Protein AF-A0A918WJ55-F1 (afdb_monomer_lite)

pLDDT: mean 83.62, std 15.5, range [41.44, 96.81]

Foldseek 3Di:
DDDDDDPPPPPPDQDKDFDPPDQQQWDWAWDFDDDPDTDIDPHTDTDGDPRCRRRRIDGPPD

Sequence (62 aa):
MIAVATRKTTRRKPSTKPCPDCTAGQVSESFKVGGRKKQESPDRQEALCLTCLGSGEVADTR

Structure (mmCIF, N/CA/C/O backbone):
data_AF-A0A918WJ55-F1
#
_entry.id   AF-A0A918WJ55-F1
#
loop_
_atom_site.group_PDB
_atom_site.id
_atom_site.type_symbol
_atom_site.label_atom_id
_atom_site.label_alt_id
_atom_site.label_comp_id
_atom_site.label_asym_id
_atom_site.label_entity_id
_atom_site.label_seq_id
_atom_site.pdbx_PDB_ins_code
_atom_site.Cartn_x
_atom_site.Cartn_y
_atom_site.Cartn_z
_atom_site.occupancy
_atom_site.B_iso_or_equiv
_atom_site.auth_seq_id
_atom_site.auth_comp_id
_atom_site.auth_asym_id
_atom_site.auth_atom_id
_atom_site.pdbx_PDB_model_num
ATOM 1 N N . MET A 1 1 ? 46.130 -23.353 -25.503 1.00 41.44 1 MET A N 1
ATOM 2 C CA . MET A 1 1 ? 45.298 -22.819 -24.401 1.00 41.44 1 MET A CA 1
ATOM 3 C C . MET A 1 1 ? 44.102 -22.122 -25.034 1.00 41.44 1 MET A C 1
ATOM 5 O O . MET A 1 1 ? 44.315 -21.168 -25.768 1.00 41.44 1 MET A O 1
ATOM 9 N N . ILE A 1 2 ? 42.882 -22.643 -24.872 1.00 49.00 2 I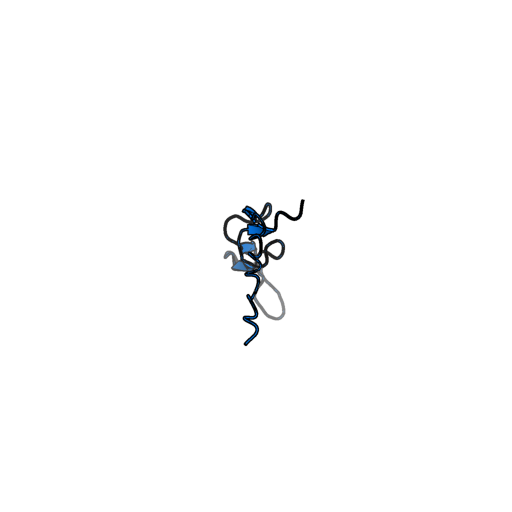LE A N 1
ATOM 10 C CA . ILE A 1 2 ? 41.678 -22.073 -25.503 1.00 49.00 2 ILE A CA 1
ATOM 11 C C . ILE A 1 2 ? 41.074 -21.061 -24.527 1.00 49.00 2 ILE A C 1
ATOM 13 O O . ILE A 1 2 ? 40.636 -21.436 -23.441 1.00 49.00 2 ILE A O 1
ATOM 17 N N . ALA A 1 3 ? 41.085 -19.780 -24.893 1.00 56.16 3 ALA A N 1
ATOM 18 C CA . ALA A 1 3 ? 40.455 -18.727 -24.108 1.00 56.16 3 ALA A CA 1
ATOM 19 C C . ALA A 1 3 ? 38.928 -18.824 -24.250 1.00 56.16 3 ALA A C 1
ATOM 21 O O . ALA A 1 3 ? 38.371 -18.557 -25.315 1.00 56.16 3 ALA A O 1
ATOM 22 N N . VAL A 1 4 ? 38.244 -19.211 -23.172 1.00 61.06 4 VAL A N 1
ATOM 23 C CA . VAL A 1 4 ? 36.780 -19.154 -23.088 1.00 61.06 4 VAL A CA 1
ATOM 24 C C . VAL A 1 4 ? 36.382 -17.701 -22.844 1.00 61.06 4 VAL A C 1
ATOM 26 O O . VAL A 1 4 ? 36.443 -17.202 -21.722 1.00 61.06 4 VAL A O 1
ATOM 29 N N . ALA A 1 5 ? 35.985 -17.002 -23.906 1.00 60.66 5 ALA A N 1
ATOM 30 C CA . ALA A 1 5 ? 35.355 -15.695 -23.786 1.00 60.66 5 ALA A CA 1
ATOM 31 C C . ALA A 1 5 ? 33.942 -15.875 -23.209 1.00 60.66 5 ALA A C 1
ATOM 33 O O . ALA A 1 5 ? 33.028 -16.352 -23.888 1.00 60.66 5 ALA A O 1
ATOM 34 N N . THR A 1 6 ? 33.751 -15.503 -21.943 1.00 63.28 6 THR A N 1
ATOM 35 C CA . THR A 1 6 ? 32.422 -15.418 -21.339 1.00 63.28 6 THR A CA 1
ATOM 36 C C . THR A 1 6 ? 31.656 -14.293 -22.032 1.00 63.28 6 THR A C 1
ATOM 38 O O . THR A 1 6 ? 31.985 -13.112 -21.916 1.00 63.28 6 THR A O 1
ATOM 41 N N . ARG A 1 7 ? 30.630 -14.647 -22.814 1.00 60.06 7 ARG A N 1
ATOM 42 C CA . ARG A 1 7 ? 29.719 -13.650 -23.387 1.00 60.06 7 ARG A CA 1
ATOM 43 C C . ARG A 1 7 ? 29.021 -12.965 -22.217 1.00 60.06 7 ARG A C 1
ATOM 45 O O . ARG A 1 7 ? 28.192 -13.585 -21.556 1.00 60.06 7 ARG A O 1
ATOM 52 N N . LYS A 1 8 ? 29.352 -11.697 -21.954 1.00 59.00 8 LYS A N 1
ATOM 53 C CA . LYS A 1 8 ? 28.538 -10.844 -21.084 1.00 59.00 8 LYS A CA 1
ATOM 54 C C . LYS A 1 8 ? 27.160 -10.752 -21.724 1.00 59.00 8 LYS A C 1
ATOM 56 O O . LYS A 1 8 ? 26.954 -10.007 -22.678 1.00 59.00 8 LYS A O 1
ATOM 61 N N . THR A 1 9 ? 26.218 -11.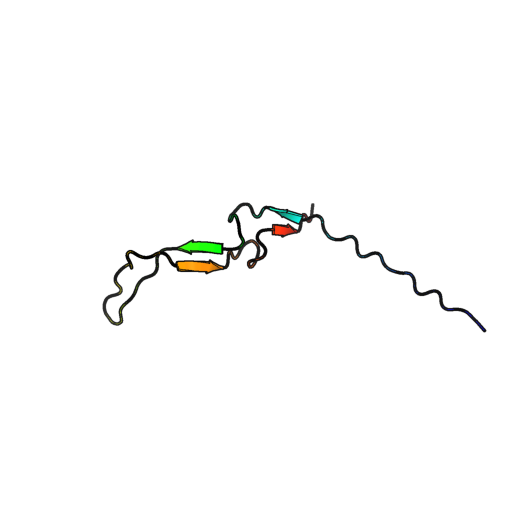534 -21.215 1.00 57.06 9 THR A N 1
ATOM 62 C CA . THR A 1 9 ? 24.804 -11.298 -21.460 1.00 57.06 9 THR A CA 1
ATOM 63 C C . THR A 1 9 ? 24.491 -9.965 -20.800 1.00 57.06 9 THR A C 1
ATOM 65 O O . THR A 1 9 ? 24.289 -9.896 -19.587 1.00 57.06 9 THR A O 1
ATOM 68 N N . THR A 1 10 ? 24.507 -8.882 -21.571 1.00 60.75 10 THR A N 1
ATOM 69 C CA . THR A 1 10 ? 23.863 -7.641 -21.153 1.00 60.75 10 THR A CA 1
ATOM 70 C C . THR A 1 10 ? 22.392 -7.987 -20.988 1.00 60.75 10 THR A C 1
ATOM 72 O O . THR A 1 10 ? 21.642 -8.016 -21.962 1.00 60.75 10 THR A O 1
ATOM 75 N N . ARG A 1 11 ? 21.984 -8.353 -19.767 1.00 61.53 11 ARG A N 1
ATOM 76 C CA . ARG A 1 11 ? 20.576 -8.514 -19.418 1.00 61.53 11 ARG A CA 1
ATOM 77 C C . ARG A 1 11 ? 19.960 -7.155 -19.706 1.00 61.53 11 ARG A C 1
ATOM 79 O O . ARG A 1 11 ? 20.254 -6.203 -18.984 1.00 61.53 11 ARG A O 1
ATOM 86 N N . ARG A 1 12 ? 19.201 -7.034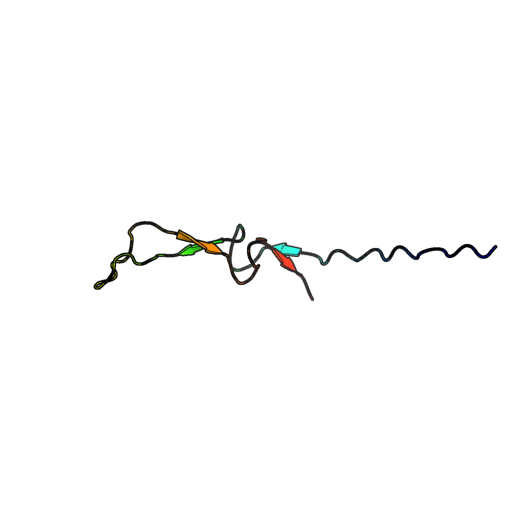 -20.802 1.00 61.44 12 ARG A N 1
ATOM 87 C CA . ARG A 1 12 ? 18.402 -5.833 -21.059 1.00 61.44 12 ARG A CA 1
ATOM 88 C C . ARG A 1 12 ? 17.620 -5.597 -19.775 1.00 61.44 12 ARG A C 1
ATOM 90 O O . ARG A 1 12 ? 16.858 -6.473 -19.365 1.00 61.44 12 ARG A O 1
ATOM 97 N N . LYS A 1 13 ? 17.891 -4.480 -19.094 1.00 63.84 13 LYS A N 1
ATOM 98 C CA . LYS A 1 13 ? 17.030 -4.060 -17.993 1.00 63.84 13 LYS A CA 1
ATOM 99 C C . LYS A 1 13 ? 15.637 -3.931 -18.611 1.00 63.84 13 LYS A C 1
ATOM 101 O O . LYS A 1 13 ? 15.534 -3.245 -19.631 1.00 63.84 13 LYS A O 1
ATOM 106 N N . PRO A 1 14 ? 14.622 -4.640 -18.091 1.00 65.75 14 PRO A N 1
ATOM 107 C CA . PRO A 1 14 ? 13.262 -4.394 -18.533 1.00 65.75 14 PRO A CA 1
ATOM 108 C C . PRO A 1 14 ? 12.995 -2.902 -18.341 1.00 65.75 14 PRO A C 1
ATOM 110 O O . PRO A 1 14 ? 13.373 -2.347 -17.305 1.00 65.75 14 PRO A O 1
ATOM 113 N N . SER A 1 15 ? 12.440 -2.244 -19.359 1.00 77.62 15 SER A N 1
ATOM 114 C CA . SER A 1 15 ? 11.951 -0.882 -19.177 1.00 77.62 15 SER A CA 1
ATOM 115 C C . SER A 1 15 ? 10.912 -0.918 -18.064 1.00 77.62 15 SER A C 1
ATOM 117 O O . SER 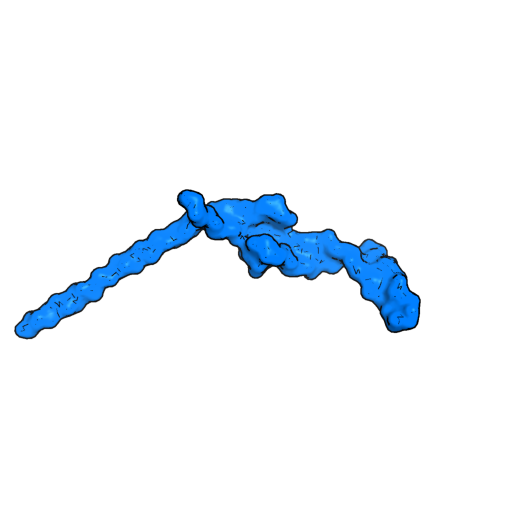A 1 15 ? 10.103 -1.843 -17.986 1.00 77.62 15 SER A O 1
ATOM 119 N N . THR A 1 16 ? 10.982 0.036 -17.150 1.00 85.88 16 THR A N 1
ATOM 120 C CA . THR A 1 16 ? 10.006 0.172 -16.077 1.00 85.88 16 THR A CA 1
ATOM 121 C C . THR A 1 16 ? 9.094 1.348 -16.379 1.00 85.88 16 THR A C 1
ATOM 123 O O . THR A 1 16 ? 9.495 2.326 -17.013 1.00 85.88 16 THR A O 1
ATOM 126 N N . LYS A 1 17 ? 7.830 1.217 -15.983 1.00 91.06 17 LYS A N 1
ATOM 127 C CA . LYS A 1 17 ? 6.822 2.275 -16.061 1.00 91.06 17 LYS A CA 1
ATOM 128 C C . LYS A 1 17 ? 6.273 2.542 -14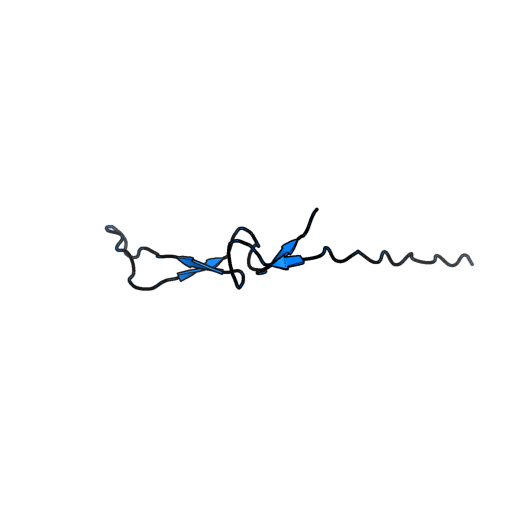.662 1.00 91.06 17 LYS A C 1
ATOM 130 O O . LYS A 1 17 ? 6.222 1.600 -13.870 1.00 91.06 17 LYS A O 1
ATOM 135 N N . PRO A 1 18 ? 5.823 3.772 -14.360 1.00 93.19 18 PRO A N 1
ATOM 136 C CA . PRO A 1 18 ? 5.134 4.055 -13.107 1.00 93.19 18 PRO A CA 1
ATOM 137 C C . PRO A 1 18 ? 3.966 3.090 -12.885 1.00 93.19 18 PRO A C 1
ATOM 139 O O . PRO A 1 18 ? 3.259 2.733 -13.833 1.00 93.19 18 PRO A O 1
ATOM 142 N N . CYS A 1 19 ? 3.775 2.657 -11.641 1.00 93.75 19 CYS A N 1
ATOM 143 C CA . CYS A 1 19 ? 2.630 1.835 -11.276 1.00 93.75 19 CYS A CA 1
ATOM 144 C C . CYS A 1 19 ? 1.329 2.638 -11.480 1.00 93.75 19 CYS A C 1
ATOM 146 O O . CYS A 1 19 ? 1.239 3.766 -10.997 1.00 93.75 19 CYS A O 1
ATOM 148 N N . PRO A 1 20 ? 0.308 2.090 -12.163 1.00 93.62 20 PRO A N 1
ATOM 149 C CA . PRO A 1 20 ? -0.949 2.809 -12.383 1.00 93.62 20 PRO A CA 1
ATOM 150 C C . PRO A 1 20 ? -1.785 2.976 -11.105 1.00 93.62 20 PRO A C 1
ATOM 152 O O . PRO A 1 20 ? -2.607 3.885 -11.037 1.00 93.62 20 PRO A O 1
ATOM 155 N N . ASP A 1 21 ? -1.562 2.126 -10.098 1.00 92.50 21 ASP A N 1
ATOM 156 C CA . ASP A 1 21 ? -2.412 2.042 -8.903 1.00 92.50 21 ASP A CA 1
ATOM 157 C C . ASP A 1 21 ? -1.820 2.752 -7.678 1.00 92.50 21 ASP A C 1
ATOM 159 O O . ASP A 1 21 ? -2.499 2.933 -6.669 1.00 92.50 21 ASP A O 1
ATOM 163 N N . CYS A 1 22 ? -0.543 3.137 -7.726 1.00 94.06 22 CYS A N 1
ATOM 164 C CA . CYS A 1 22 ? 0.120 3.806 -6.611 1.00 94.06 22 CYS A CA 1
ATOM 165 C C . CYS A 1 22 ? 1.234 4.737 -7.082 1.00 94.06 22 CYS A C 1
ATOM 167 O O . CYS A 1 22 ? 1.888 4.479 -8.089 1.00 94.06 22 CYS A O 1
ATOM 169 N N . THR A 1 23 ? 1.538 5.753 -6.281 1.00 90.00 23 THR A N 1
ATOM 170 C CA . THR A 1 23 ? 2.602 6.715 -6.603 1.00 90.00 23 THR A CA 1
ATOM 171 C C . THR A 1 23 ? 3.983 6.255 -6.136 1.00 90.00 23 THR A C 1
ATOM 173 O O . THR A 1 23 ? 4.976 6.525 -6.800 1.00 90.00 23 THR A O 1
ATOM 176 N N . ALA A 1 24 ? 4.059 5.572 -4.989 1.00 92.06 24 ALA A N 1
ATOM 177 C CA . ALA A 1 24 ? 5.323 5.293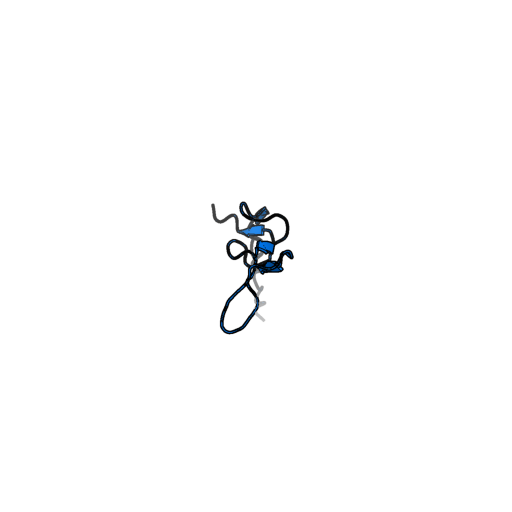 -4.296 1.00 92.06 24 ALA A CA 1
ATOM 178 C C . ALA A 1 24 ? 5.446 3.840 -3.801 1.00 92.06 24 ALA A C 1
ATOM 180 O O . ALA A 1 24 ? 6.160 3.559 -2.847 1.00 92.06 24 ALA A O 1
ATOM 181 N N . GLY A 1 25 ? 4.711 2.906 -4.412 1.00 94.25 25 GLY A N 1
ATOM 182 C CA . GLY A 1 25 ? 4.724 1.496 -4.005 1.00 94.25 25 GLY A CA 1
ATOM 183 C C . GLY A 1 25 ? 3.795 1.160 -2.836 1.00 94.25 25 GLY A C 1
ATOM 184 O O . GLY A 1 25 ? 3.667 -0.005 -2.467 1.00 94.25 25 GLY A O 1
ATOM 185 N N . GLN A 1 26 ? 3.098 2.146 -2.280 1.00 96.81 26 GLN A N 1
ATOM 186 C CA . GLN A 1 26 ? 2.159 1.968 -1.177 1.00 96.81 26 GLN A CA 1
ATOM 187 C C . GLN A 1 26 ? 0.813 2.618 -1.492 1.00 96.81 26 GLN A C 1
ATOM 189 O O . GLN A 1 26 ? 0.728 3.551 -2.294 1.00 96.81 26 GLN A O 1
ATOM 194 N N . VAL A 1 27 ? -0.235 2.115 -0.846 1.00 95.31 27 VAL A N 1
ATOM 195 C CA . VAL A 1 27 ? -1.597 2.653 -0.894 1.00 95.31 27 VAL A CA 1
ATOM 196 C C . VAL A 1 27 ? -2.075 2.970 0.519 1.00 95.31 27 VAL A C 1
ATOM 198 O O . VAL A 1 27 ? -1.686 2.311 1.479 1.00 95.31 27 VAL A O 1
ATOM 201 N N . SER A 1 28 ? -2.900 4.004 0.651 1.00 95.06 28 SER A N 1
ATOM 202 C CA . SER A 1 28 ? -3.446 4.435 1.938 1.00 95.06 28 SER A CA 1
ATOM 203 C C . SER A 1 28 ? -4.815 3.790 2.155 1.00 95.06 28 SER A C 1
ATOM 205 O O . SER A 1 28 ? -5.755 4.071 1.412 1.00 95.06 28 SER A O 1
ATOM 207 N N . GLU A 1 29 ? -4.941 2.932 3.166 1.00 92.62 29 GLU A N 1
ATOM 208 C CA . GLU A 1 29 ? -6.164 2.173 3.450 1.00 92.62 29 GLU A CA 1
ATOM 209 C C . GLU A 1 29 ? -6.706 2.464 4.853 1.00 92.62 29 GLU A C 1
ATOM 211 O O . GLU A 1 29 ? -5.965 2.816 5.773 1.00 92.62 29 GLU A O 1
ATOM 216 N N . SER A 1 30 ? -8.030 2.352 5.032 1.00 95.25 30 SER A N 1
ATOM 217 C CA . SER A 1 30 ? -8.607 2.343 6.380 1.00 95.25 30 SER A CA 1
ATOM 218 C C . SER A 1 30 ? -8.459 0.959 6.991 1.00 95.25 30 SER A C 1
ATOM 220 O O . SER A 1 30 ? -8.571 -0.066 6.319 1.00 95.25 30 SER A O 1
ATOM 222 N N . PHE A 1 31 ? -8.235 0.931 8.299 1.00 93.06 31 PHE A N 1
ATOM 223 C CA . PHE A 1 31 ? -8.127 -0.304 9.057 1.00 93.06 31 PHE A CA 1
ATOM 224 C C . PHE A 1 31 ? -9.090 -0.271 10.234 1.00 93.06 31 PHE A C 1
ATOM 226 O O . PHE A 1 31 ? -9.492 0.790 10.714 1.00 93.06 31 PHE A O 1
ATOM 233 N N . LYS A 1 32 ? -9.494 -1.457 10.692 1.00 95.12 32 LYS A N 1
ATOM 234 C CA . LYS A 1 32 ? -10.389 -1.585 11.840 1.00 95.12 32 LYS A CA 1
ATOM 235 C C . LYS A 1 32 ? -9.649 -2.147 13.043 1.00 95.12 32 LYS A C 1
ATOM 237 O O . LYS A 1 32 ? -8.926 -3.133 12.918 1.00 95.12 32 LYS A O 1
ATOM 242 N N . VAL A 1 33 ? -9.897 -1.566 14.210 1.00 92.19 33 VAL A N 1
ATOM 243 C CA . VAL A 1 33 ? -9.284 -1.931 15.492 1.00 92.19 33 VAL A CA 1
ATOM 244 C C . VAL A 1 33 ? -10.325 -2.458 16.479 1.00 92.19 33 VAL A C 1
ATOM 246 O O . VAL A 1 33 ? -11.518 -2.179 16.359 1.00 92.19 33 VAL A O 1
ATOM 249 N N . GLY A 1 34 ? -9.875 -3.229 17.470 1.00 92.00 34 GLY A N 1
ATOM 250 C CA . GLY A 1 34 ? -10.726 -3.790 18.524 1.00 92.00 34 GLY A CA 1
ATOM 251 C C . GLY A 1 34 ? -11.095 -5.264 18.316 1.00 92.00 34 GLY A C 1
ATOM 252 O O . GLY A 1 34 ? -11.144 -5.771 17.198 1.00 92.00 34 GLY A O 1
ATOM 253 N N . GLY A 1 35 ? -11.332 -5.966 19.430 1.00 90.56 35 GLY A N 1
ATOM 254 C CA . GLY A 1 35 ? -11.533 -7.420 19.446 1.00 90.56 35 GLY A CA 1
ATOM 255 C C . GLY A 1 35 ? -12.923 -7.860 18.977 1.00 90.56 35 GLY A C 1
ATOM 256 O O . GLY A 1 35 ? -13.078 -8.393 17.884 1.00 90.56 35 GLY A O 1
ATOM 257 N N . ARG A 1 36 ? -13.953 -7.666 19.818 1.00 89.75 36 ARG A N 1
ATOM 258 C CA . ARG A 1 36 ? -15.318 -8.171 19.544 1.00 89.75 36 ARG A CA 1
ATOM 259 C C . ARG A 1 36 ? -16.152 -7.267 18.637 1.00 89.75 36 ARG A C 1
ATOM 261 O O . ARG A 1 36 ? -17.001 -7.756 17.903 1.00 89.75 36 ARG A O 1
ATOM 268 N N . LYS A 1 37 ? -15.928 -5.955 18.694 1.00 89.81 37 LYS A N 1
ATOM 269 C CA . LYS A 1 37 ? -16.535 -4.976 17.788 1.00 89.81 37 LYS A CA 1
ATOM 270 C C . LYS A 1 37 ? -15.410 -4.191 17.139 1.00 89.81 37 LYS A C 1
ATOM 272 O O . LYS A 1 37 ? -14.763 -3.390 17.807 1.00 89.81 37 LYS A O 1
ATOM 277 N N . LYS A 1 38 ? -15.174 -4.467 15.860 1.00 92.50 38 LYS A N 1
ATOM 278 C CA . LYS A 1 38 ? -14.173 -3.768 15.061 1.00 92.50 38 LYS A CA 1
ATOM 279 C C . LYS A 1 38 ? -14.690 -2.368 14.730 1.00 92.50 38 LYS A C 1
ATOM 281 O O . LYS A 1 38 ? -15.714 -2.253 14.059 1.00 92.50 38 LYS A O 1
ATOM 286 N N . GLN A 1 39 ? -14.006 -1.337 15.205 1.00 93.25 39 GLN A N 1
ATOM 287 C CA . GLN A 1 39 ? -14.275 0.059 14.857 1.00 93.25 39 GLN A CA 1
ATOM 288 C C . GLN A 1 39 ? -13.303 0.503 13.773 1.00 93.25 39 GLN A C 1
ATOM 290 O O . GLN A 1 39 ? -12.143 0.100 13.797 1.00 93.25 39 GLN A O 1
ATOM 295 N N . GLU A 1 40 ? -13.776 1.293 12.815 1.00 94.62 40 GLU A N 1
ATOM 296 C CA . GLU A 1 40 ? -12.903 1.891 11.808 1.00 94.62 40 GLU A CA 1
ATOM 297 C C . GLU A 1 40 ? -12.031 2.965 12.458 1.00 94.62 40 GLU A C 1
ATOM 299 O O . GLU A 1 40 ? -12.529 3.798 13.216 1.00 94.62 40 GLU A O 1
ATOM 304 N N . SER A 1 41 ? -10.723 2.879 12.224 1.00 93.19 41 SER A N 1
ATOM 305 C CA . SER A 1 41 ? -9.763 3.849 12.734 1.00 93.19 41 SER A CA 1
ATOM 306 C C . SER A 1 41 ? -9.915 5.171 11.976 1.00 93.19 41 SER A C 1
ATOM 308 O O . SER A 1 41 ? -10.100 5.136 10.757 1.00 93.19 41 SER A O 1
ATOM 310 N N . PRO A 1 42 ? -9.816 6.333 12.649 1.00 93.94 42 PRO A N 1
ATOM 311 C CA . PRO A 1 42 ? -9.715 7.617 11.957 1.00 93.94 42 PRO A CA 1
ATOM 312 C C . PRO A 1 42 ? -8.396 7.751 11.180 1.00 93.94 42 PRO A C 1
ATOM 314 O O . PRO A 1 42 ? -8.316 8.534 10.235 1.00 93.94 42 PRO A O 1
ATOM 317 N N . ASP A 1 43 ? -7.378 6.977 11.561 1.00 95.06 43 ASP A N 1
ATOM 318 C CA . ASP A 1 43 ? -6.081 6.959 10.899 1.00 95.06 43 ASP A CA 1
ATOM 319 C C . ASP A 1 43 ? -6.094 6.085 9.640 1.00 95.06 43 ASP A C 1
ATOM 321 O O . ASP A 1 43 ? -6.867 5.130 9.502 1.00 95.06 43 ASP A O 1
ATOM 325 N N . ARG A 1 44 ? -5.166 6.381 8.730 1.00 94.62 44 ARG A N 1
ATOM 326 C CA . ARG A 1 44 ? -4.899 5.562 7.548 1.00 94.62 44 ARG A CA 1
ATOM 327 C C . ARG A 1 44 ? -3.612 4.774 7.728 1.00 94.62 44 ARG A C 1
ATOM 329 O O . ARG A 1 44 ? -2.629 5.301 8.239 1.00 94.62 44 ARG A O 1
ATOM 336 N N . GLN A 1 45 ? -3.614 3.533 7.261 1.00 94.75 45 GLN A N 1
ATOM 337 C CA . GLN A 1 45 ? -2.422 2.701 7.216 1.00 94.75 45 GLN A CA 1
ATOM 338 C C . GLN A 1 45 ? -1.871 2.660 5.792 1.00 94.75 45 GLN A C 1
ATOM 340 O O . GLN A 1 45 ? -2.624 2.521 4.829 1.00 94.75 45 GLN A O 1
ATOM 345 N N . GLU A 1 46 ? -0.552 2.764 5.662 1.00 95.50 46 GLU A N 1
ATOM 346 C CA . GLU A 1 46 ? 0.131 2.483 4.403 1.00 95.50 46 GLU A CA 1
ATOM 347 C C . GLU A 1 46 ? 0.247 0.970 4.220 1.00 95.50 46 GLU A C 1
ATOM 349 O O . GLU A 1 46 ? 0.890 0.271 5.008 1.00 95.50 46 GLU A O 1
ATOM 354 N N . ALA A 1 47 ? -0.396 0.464 3.177 1.00 94.25 47 ALA A N 1
ATOM 355 C CA . ALA A 1 47 ? -0.313 -0.920 2.753 1.00 94.25 47 ALA A CA 1
ATOM 356 C C . ALA A 1 47 ? 0.575 -1.039 1.514 1.00 94.25 47 ALA A C 1
ATOM 358 O O . ALA A 1 47 ? 0.690 -0.118 0.703 1.00 94.25 47 ALA A O 1
ATOM 359 N N . LEU A 1 48 ? 1.206 -2.200 1.360 1.00 96.31 48 LEU A N 1
ATOM 360 C CA . LEU A 1 48 ? 1.996 -2.524 0.179 1.00 96.31 48 LEU A CA 1
ATOM 361 C C . LEU A 1 48 ? 1.097 -2.527 -1.066 1.00 96.31 48 LEU A C 1
ATOM 363 O O . LEU A 1 48 ? 0.100 -3.247 -1.102 1.00 96.31 48 LEU A O 1
ATOM 367 N N . CYS A 1 49 ? 1.465 -1.783 -2.112 1.00 96.06 49 CYS A N 1
ATOM 368 C CA . CYS A 1 49 ? 0.757 -1.861 -3.385 1.00 96.06 49 CYS A CA 1
ATOM 369 C C . CYS A 1 49 ? 1.040 -3.215 -4.037 1.00 96.06 49 CYS A C 1
ATOM 371 O O . CYS A 1 49 ? 2.166 -3.498 -4.451 1.00 96.06 49 CYS A O 1
ATOM 373 N N . LEU A 1 50 ? 0.007 -4.046 -4.149 1.00 93.94 50 LEU A N 1
ATOM 374 C CA . LEU A 1 50 ? 0.144 -5.412 -4.651 1.00 93.94 50 LEU A CA 1
ATOM 375 C C . LEU A 1 50 ? 0.396 -5.476 -6.164 1.00 93.94 50 LEU A C 1
ATOM 377 O O . LEU A 1 50 ? 0.955 -6.459 -6.638 1.00 93.94 50 LEU A O 1
ATOM 381 N N . THR A 1 51 ? 0.063 -4.421 -6.910 1.00 93.31 51 THR A N 1
ATOM 382 C CA . THR A 1 51 ? 0.291 -4.347 -8.362 1.00 93.31 51 THR A CA 1
ATOM 383 C C . THR A 1 51 ? 1.774 -4.253 -8.711 1.00 93.31 51 THR A C 1
ATOM 385 O O . THR A 1 51 ? 2.239 -4.896 -9.650 1.00 93.31 51 THR A O 1
ATOM 388 N N . CYS A 1 52 ? 2.535 -3.465 -7.949 1.00 94.69 52 CYS A N 1
ATOM 389 C CA . CYS A 1 52 ? 3.974 -3.282 -8.159 1.00 94.69 52 CYS A CA 1
ATOM 390 C C . CYS A 1 52 ? 4.832 -3.931 -7.063 1.00 94.69 52 CYS A C 1
ATOM 392 O O . CYS A 1 52 ? 6.054 -3.846 -7.101 1.00 94.69 52 CYS A O 1
ATOM 394 N N . LEU A 1 53 ? 4.209 -4.585 -6.080 1.00 93.88 53 LEU A N 1
ATOM 395 C CA . LEU A 1 53 ? 4.883 -5.225 -4.948 1.00 93.88 53 LEU A CA 1
ATOM 396 C C . LEU A 1 53 ? 5.807 -4.267 -4.175 1.00 93.88 53 LEU A C 1
ATOM 398 O O . LEU A 1 53 ? 6.864 -4.668 -3.691 1.00 93.88 53 LEU A O 1
ATOM 402 N N . GLY A 1 54 ? 5.422 -2.994 -4.065 1.00 94.25 54 GLY A N 1
ATOM 403 C CA . GLY A 1 54 ? 6.199 -1.992 -3.330 1.00 94.25 54 GLY A CA 1
ATOM 404 C C . GLY A 1 54 ? 7.272 -1.253 -4.118 1.00 94.25 54 GLY A C 1
ATOM 405 O O . GLY A 1 54 ? 7.899 -0.361 -3.561 1.00 94.25 54 GLY A O 1
ATOM 406 N N . SER A 1 55 ? 7.496 -1.574 -5.393 1.00 92.94 55 SER A N 1
ATOM 407 C CA . SER A 1 55 ? 8.532 -0.900 -6.191 1.00 92.94 55 SER A CA 1
ATOM 408 C C . SER A 1 55 ? 8.130 0.502 -6.663 1.00 92.94 55 SER A C 1
ATOM 410 O O . SER A 1 55 ? 8.999 1.289 -7.023 1.00 92.94 55 SER A O 1
ATOM 412 N N . GLY A 1 56 ? 6.827 0.796 -6.743 1.00 92.62 56 GLY A N 1
ATOM 413 C CA . GLY A 1 56 ? 6.300 1.994 -7.409 1.00 92.62 56 GLY A CA 1
ATOM 414 C C . GLY A 1 56 ? 6.366 1.938 -8.941 1.00 92.62 56 GLY A C 1
ATOM 415 O O . GLY A 1 56 ? 5.845 2.823 -9.615 1.00 92.62 56 GLY A O 1
ATOM 416 N N . GLU A 1 57 ? 6.935 0.872 -9.505 1.00 92.69 57 GLU A N 1
ATOM 417 C CA . GLU A 1 57 ? 7.126 0.694 -10.941 1.00 92.69 57 GLU A CA 1
ATOM 418 C C . GLU A 1 57 ? 6.793 -0.735 -11.384 1.00 92.69 57 GLU A C 1
ATOM 420 O O . GLU A 1 57 ? 7.155 -1.717 -10.736 1.00 92.69 57 GLU A O 1
ATOM 425 N N . VAL A 1 58 ? 6.146 -0.873 -12.536 1.00 90.62 58 VAL A N 1
ATOM 426 C CA . VAL A 1 58 ? 5.846 -2.166 -13.158 1.00 90.62 58 VAL A CA 1
ATOM 427 C C . VAL A 1 58 ? 6.776 -2.423 -14.341 1.00 90.62 58 VAL A C 1
ATOM 429 O O . VAL A 1 58 ? 7.173 -1.499 -15.056 1.00 90.62 58 VAL A O 1
ATOM 432 N N . ALA A 1 59 ? 7.137 -3.691 -14.552 1.00 84.94 59 ALA A N 1
ATOM 433 C CA . ALA A 1 59 ? 7.921 -4.085 -15.715 1.00 84.94 59 ALA A CA 1
ATOM 434 C C . ALA A 1 59 ? 7.083 -3.907 -16.988 1.00 84.94 59 ALA A C 1
ATOM 436 O O . ALA A 1 59 ? 6.018 -4.509 -17.142 1.00 84.94 59 ALA A O 1
ATOM 437 N N . ASP A 1 60 ? 7.589 -3.098 -17.911 1.00 72.75 60 ASP A N 1
ATOM 438 C CA . ASP A 1 60 ? 7.026 -2.900 -19.238 1.00 72.75 60 ASP A CA 1
ATOM 439 C C . ASP A 1 60 ? 7.326 -4.143 -20.076 1.00 72.75 60 ASP A C 1
ATOM 441 O O . ASP A 1 60 ? 8.377 -4.285 -20.696 1.00 72.75 60 ASP A O 1
ATOM 445 N N . THR A 1 61 ? 6.430 -5.116 -19.986 1.00 63.66 61 THR A N 1
ATOM 446 C CA . THR A 1 61 ? 6.557 -6.432 -20.625 1.00 63.66 61 THR A CA 1
ATOM 447 C C . THR A 1 61 ? 5.914 -6.468 -22.013 1.00 63.66 61 THR A C 1
ATOM 449 O O . THR A 1 61 ? 5.547 -7.541 -22.489 1.00 63.66 61 THR A O 1
ATOM 452 N N . ARG A 1 62 ? 5.765 -5.306 -22.661 1.00 53.84 62 ARG A N 1
ATOM 453 C CA . ARG A 1 62 ? 5.077 -5.161 -23.947 1.00 53.84 62 ARG A CA 1
ATOM 454 C C . ARG A 1 62 ? 6.019 -5.160 -25.146 1.00 53.84 62 ARG A C 1
ATOM 456 O O . ARG A 1 62 ? 7.121 -4.578 -25.042 1.00 53.84 62 ARG A O 1
#

Organism: Streptomyces cinnamoneus (NCBI:txid53446)

Secondary structure (DSSP, 8-state):
------------PPPEEE-SS-SSSEEEEEEEE-SSSPEEEEEEEEEE-TTTTTSSEEE---

Radius of gyration: 21.48 Å; chains: 1; bounding box: 62×30×45 Å